Protein AF-A0A399X166-F1 (afdb_monomer_lite)

Radius of gyration: 30.51 Å; chains: 1; bounding box: 55×52×82 Å

pLDDT: mean 82.81, std 12.73, range [48.59, 97.75]

Secondary structure (DSSP, 8-state):
-----GGGGSSSSS-----PPP---------------PPPPHHHHHHHHHHHHHHHHHHHHHHHHHHHHHHHHHHHHHHHHHHHHHHHHHHHTT--TT-B--HHHHGGG-SSPPPPTT-PPEE--BTTSPPEESSTT---TT-

Foldseek 3Di:
DDDDDPPPPPPPPPPDPPPDPDDDPPPPPDPPDPDPDDDDDPVNVVVVVVVVVVVCVVPVVVVVVVLLVVLLVLLLVLQVVVLVLLLVLCVVVVNDQQDADDVVSSVVVDPDRRARPVRWDWHRGTNNDRIDTPDPSNDHPVD

Sequence (143 aa):
MDDSPRWNRTLDAELGPRRRPDLAPITFGRSCRPLKKRAFTLLEVMIVVLIIGILISIAIPQMMTARANSAKKTCQSNLRIFDAVKAQYAMEENKPNETPVVLDDLLPYLRRVPECPLDGTYDLTTVGANSSCSIPEHVHPDG

Structure (mmCIF, N/CA/C/O backbone):
data_AF-A0A399X166-F1
#
_entry.id   AF-A0A399X166-F1
#
loop_
_atom_site.group_PDB
_atom_site.id
_atom_site.type_symbol
_atom_site.label_atom_id
_atom_site.label_alt_id
_atom_site.label_comp_id
_atom_site.label_asym_id
_atom_site.label_entity_id
_atom_site.label_seq_id
_atom_site.pdbx_PDB_ins_code
_atom_site.Cartn_x
_atom_site.Cartn_y
_atom_site.Cartn_z
_atom_site.occupancy
_atom_site.B_iso_or_equiv
_atom_site.auth_seq_id
_atom_site.auth_comp_id
_atom_site.auth_asym_id
_atom_site.auth_atom_id
_atom_site.pdbx_PDB_model_num
ATOM 1 N N . MET A 1 1 ? -34.626 42.190 2.061 1.00 48.59 1 MET A N 1
ATOM 2 C CA . MET A 1 1 ? -33.495 41.291 2.347 1.00 48.59 1 MET A CA 1
ATOM 3 C C . MET A 1 1 ? -33.390 40.340 1.174 1.00 48.59 1 MET A C 1
ATOM 5 O O . MET A 1 1 ? -34.189 39.421 1.079 1.00 48.59 1 MET A O 1
ATOM 9 N N . ASP A 1 2 ? -32.522 40.672 0.224 1.00 53.19 2 ASP A N 1
ATOM 10 C CA . ASP A 1 2 ? -32.240 39.887 -0.980 1.00 53.19 2 ASP A CA 1
ATOM 11 C C . ASP A 1 2 ? -30.765 39.477 -0.871 1.00 53.19 2 ASP A C 1
ATOM 13 O O . ASP A 1 2 ? -29.862 40.253 -1.189 1.00 53.19 2 ASP A O 1
ATOM 17 N N . ASP A 1 3 ? -30.529 38.321 -0.248 1.00 62.41 3 ASP A N 1
ATOM 18 C CA . ASP A 1 3 ? -29.200 37.775 0.044 1.00 62.41 3 ASP A CA 1
ATOM 19 C C . ASP A 1 3 ? -28.764 36.831 -1.081 1.00 62.41 3 ASP A C 1
ATOM 21 O O . ASP A 1 3 ? -28.714 35.609 -0.940 1.00 62.41 3 ASP A O 1
ATOM 25 N N . SER A 1 4 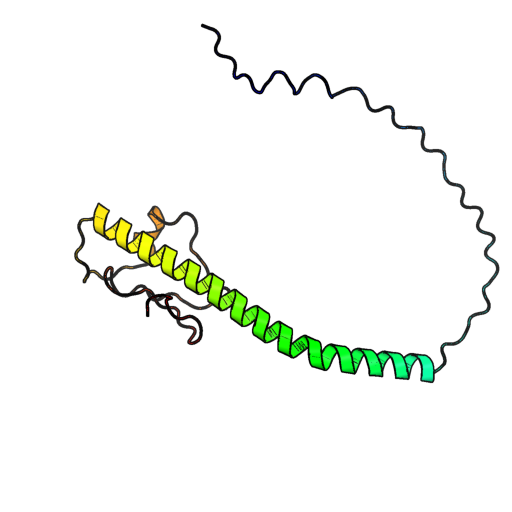? -28.443 37.415 -2.233 1.00 69.88 4 SER A N 1
ATOM 26 C CA . SER A 1 4 ? -27.809 36.691 -3.334 1.00 69.88 4 SER A CA 1
ATOM 27 C C . SER A 1 4 ? -26.290 36.537 -3.083 1.00 69.88 4 SER A C 1
ATOM 29 O O . SER A 1 4 ? -25.591 37.543 -2.907 1.00 69.88 4 SER A O 1
ATOM 31 N N . PRO A 1 5 ? -25.723 35.310 -3.084 1.00 65.94 5 PRO A N 1
ATOM 32 C CA . PRO A 1 5 ? -24.297 35.072 -2.845 1.00 65.94 5 PRO A CA 1
ATOM 33 C C . PRO A 1 5 ? -23.371 35.753 -3.871 1.00 65.94 5 PRO A C 1
ATOM 35 O O . PRO A 1 5 ? -23.551 35.645 -5.084 1.00 65.94 5 PRO A O 1
ATOM 38 N N . ARG A 1 6 ? -22.305 36.407 -3.382 1.00 68.19 6 ARG A N 1
ATOM 39 C CA . ARG A 1 6 ? -21.349 37.230 -4.162 1.00 68.19 6 ARG A CA 1
ATOM 40 C C . ARG A 1 6 ? -20.550 36.502 -5.259 1.00 68.19 6 ARG A C 1
ATOM 42 O O . ARG A 1 6 ? -19.851 37.177 -6.011 1.00 68.19 6 ARG A O 1
ATOM 49 N N . TRP A 1 7 ? -20.626 35.178 -5.373 1.00 69.00 7 TRP A N 1
ATOM 50 C CA . TRP A 1 7 ? -19.860 34.404 -6.362 1.00 69.00 7 TRP A CA 1
ATOM 51 C C . TRP A 1 7 ? -20.498 34.375 -7.764 1.00 69.00 7 TRP A C 1
ATOM 53 O O . TRP A 1 7 ? -19.843 33.974 -8.718 1.00 69.00 7 TRP A O 1
ATOM 63 N N . ASN A 1 8 ? -21.734 34.865 -7.916 1.00 63.47 8 ASN A N 1
ATOM 64 C CA . ASN A 1 8 ? -22.480 34.815 -9.181 1.00 63.47 8 ASN A CA 1
ATOM 65 C C . ASN A 1 8 ? -22.223 35.993 -10.142 1.00 63.47 8 ASN A C 1
ATOM 67 O O . ASN A 1 8 ? -22.841 36.064 -11.193 1.00 63.47 8 ASN A O 1
ATOM 71 N N . ARG A 1 9 ? -21.335 36.943 -9.813 1.00 63.31 9 ARG A N 1
ATOM 72 C CA . ARG A 1 9 ? -21.136 38.163 -10.628 1.00 63.31 9 ARG A CA 1
ATOM 73 C C . ARG A 1 9 ? -20.033 38.042 -11.691 1.00 63.31 9 ARG A C 1
ATOM 75 O O . ARG A 1 9 ? -19.842 38.966 -12.472 1.00 63.31 9 ARG A O 1
ATOM 82 N N . THR A 1 10 ? -19.293 36.934 -11.715 1.00 59.78 10 THR A N 1
ATOM 83 C CA . THR A 1 10 ? -18.149 36.728 -12.626 1.00 59.78 10 THR A CA 1
ATOM 84 C C . THR A 1 10 ? -18.381 35.651 -13.685 1.00 59.78 10 THR A C 1
ATOM 86 O O . THR A 1 10 ? -17.478 35.396 -14.474 1.00 59.78 10 THR A O 1
ATOM 89 N N . LEU A 1 11 ? -19.556 35.014 -13.727 1.00 59.38 11 LEU A N 1
ATOM 90 C CA . LEU A 1 11 ? -19.849 33.926 -14.673 1.00 59.38 11 LEU A CA 1
ATOM 91 C C . LEU A 1 11 ? -20.482 34.394 -15.995 1.00 59.38 11 LEU A C 1
ATOM 93 O O . LEU A 1 11 ? -20.448 33.651 -16.973 1.00 59.38 11 LEU A O 1
ATOM 97 N N . ASP A 1 12 ? -20.956 35.639 -16.072 1.00 56.19 12 ASP A N 1
ATOM 98 C CA . ASP A 1 12 ? -21.768 36.093 -17.212 1.00 56.19 12 ASP A CA 1
ATOM 99 C C . ASP A 1 12 ? -20.984 36.926 -18.248 1.00 56.19 12 ASP A C 1
ATOM 101 O O . ASP A 1 12 ? -21.534 37.323 -19.273 1.00 56.19 12 ASP A O 1
ATOM 105 N N . ALA A 1 13 ? -19.692 37.189 -18.016 1.00 57.25 13 ALA A N 1
ATOM 106 C CA . ALA A 1 13 ? -18.870 38.048 -18.883 1.00 57.25 13 ALA A CA 1
ATOM 107 C C . ALA A 1 13 ? -17.967 37.289 -19.882 1.00 57.25 13 ALA A C 1
ATOM 109 O O . ALA A 1 13 ? -17.325 37.915 -20.720 1.00 57.25 13 ALA A O 1
AT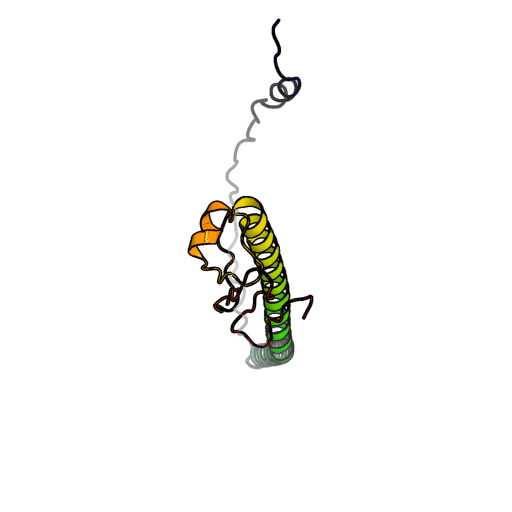OM 110 N N . GLU A 1 14 ? -17.931 35.954 -19.834 1.00 57.03 14 GLU A N 1
ATOM 111 C CA . GLU A 1 14 ? -16.986 35.121 -20.606 1.00 57.03 14 GLU A CA 1
ATOM 112 C C . GLU A 1 14 ? -17.679 34.109 -21.545 1.00 57.03 14 GLU A C 1
ATOM 114 O O . GLU A 1 14 ? -17.055 33.176 -22.046 1.00 57.03 14 GLU A O 1
ATOM 119 N N . LEU A 1 15 ? -18.970 34.285 -21.844 1.00 62.44 15 LEU A N 1
ATOM 120 C CA . LEU A 1 15 ? -19.676 33.497 -22.867 1.00 62.44 15 LEU A CA 1
ATOM 121 C C . LEU A 1 15 ? -19.950 34.338 -24.119 1.00 62.44 15 LEU A C 1
ATOM 123 O O . LEU A 1 15 ? -21.069 34.439 -24.613 1.00 62.44 15 LEU A O 1
ATOM 127 N N . GLY A 1 16 ? -18.891 34.939 -24.662 1.00 63.47 16 GLY A N 1
ATOM 128 C CA . GLY A 1 16 ? -18.909 35.432 -26.037 1.00 63.47 16 GLY A CA 1
ATOM 129 C C . GLY A 1 16 ? -18.947 34.253 -27.023 1.00 63.47 16 GLY A C 1
ATOM 130 O O . GLY A 1 16 ? -18.273 33.242 -26.793 1.00 63.47 16 GLY A O 1
ATOM 131 N N . PRO A 1 17 ? -19.689 34.337 -28.142 1.00 64.31 17 PRO A N 1
ATOM 132 C CA . PRO A 1 17 ? -19.692 33.280 -29.143 1.00 64.31 17 PRO A CA 1
ATOM 133 C C . PRO A 1 17 ? -18.288 33.173 -29.743 1.00 64.31 17 PRO A C 1
ATOM 135 O O . PRO A 1 17 ? -17.838 34.054 -30.481 1.00 64.31 17 PRO A O 1
ATOM 138 N N . ARG A 1 18 ? -17.570 32.089 -29.423 1.00 63.66 18 ARG A N 1
ATOM 139 C CA . ARG A 1 18 ? -16.302 31.773 -30.083 1.00 63.66 18 ARG A CA 1
ATOM 140 C C . ARG A 1 18 ? -16.582 31.580 -31.572 1.00 63.66 18 ARG A C 1
ATOM 142 O O . ARG A 1 18 ? -17.087 30.535 -31.980 1.00 63.66 18 ARG A O 1
ATOM 149 N N . ARG A 1 19 ? -16.257 32.597 -32.377 1.00 61.47 19 ARG A N 1
ATOM 150 C CA . ARG A 1 19 ? -16.192 32.498 -33.838 1.00 61.47 19 ARG A CA 1
ATOM 151 C C . ARG A 1 19 ? -15.242 31.353 -34.169 1.00 61.47 19 ARG A C 1
ATOM 153 O O . ARG A 1 19 ? -14.040 31.464 -33.939 1.00 61.47 19 ARG A O 1
ATOM 160 N N . ARG A 1 20 ? -15.788 30.234 -34.643 1.00 58.50 20 ARG A N 1
ATOM 161 C CA . ARG A 1 20 ? -14.984 29.147 -35.196 1.00 58.50 20 ARG A CA 1
ATOM 162 C C . ARG A 1 20 ? -14.385 29.677 -36.501 1.00 58.50 20 ARG A C 1
ATOM 164 O O . ARG A 1 20 ? -15.168 30.081 -37.355 1.00 58.50 20 ARG A O 1
ATOM 171 N N . PRO A 1 21 ? -13.055 29.747 -36.661 1.00 62.50 21 PRO A N 1
ATOM 172 C CA . PRO A 1 21 ? -12.492 29.999 -37.975 1.00 62.50 21 PRO A CA 1
ATOM 173 C C . PRO A 1 21 ? -12.880 28.831 -38.886 1.00 62.50 21 PRO A C 1
ATOM 175 O O . PRO A 1 21 ? -12.786 27.667 -38.485 1.00 62.50 21 PRO A O 1
ATOM 178 N N . ASP A 1 22 ? -13.375 29.170 -40.072 1.00 61.72 22 ASP A N 1
ATOM 179 C CA . ASP A 1 22 ? -13.799 28.232 -41.101 1.00 61.72 22 ASP A CA 1
ATOM 180 C C . ASP A 1 22 ? -12.727 27.167 -41.354 1.00 61.72 22 ASP A C 1
ATOM 182 O O . ASP A 1 22 ? -11.557 27.465 -41.617 1.00 61.72 22 ASP A O 1
ATOM 186 N N . LEU A 1 23 ? -13.141 25.902 -41.265 1.00 62.94 23 LEU A N 1
ATOM 187 C CA . LEU A 1 23 ? -12.335 24.763 -41.675 1.00 62.94 23 LEU A CA 1
ATOM 188 C C . LEU A 1 23 ? -12.174 24.806 -43.198 1.00 62.94 23 LEU A C 1
ATOM 190 O O . LEU A 1 23 ? -13.008 24.293 -43.942 1.00 62.94 23 LEU A O 1
ATOM 194 N N . ALA A 1 24 ? -11.064 25.370 -43.663 1.00 67.62 24 ALA A N 1
ATOM 195 C CA . ALA A 1 24 ? -10.538 25.018 -44.971 1.00 67.62 24 ALA A CA 1
ATOM 196 C C . ALA A 1 24 ? -10.156 23.521 -44.959 1.00 67.62 24 ALA A C 1
ATOM 198 O O . ALA A 1 24 ? -9.498 23.068 -44.014 1.00 67.62 24 ALA A O 1
ATOM 199 N N . PRO A 1 25 ? -10.527 22.723 -45.975 1.00 62.19 25 PRO A N 1
ATOM 200 C CA . PRO A 1 25 ? -10.010 21.371 -46.092 1.00 62.19 25 PRO A CA 1
ATOM 201 C C . PRO A 1 25 ? -8.505 21.453 -46.354 1.00 62.19 25 PRO A C 1
ATOM 203 O O . PRO A 1 25 ? -8.054 22.044 -47.334 1.00 62.19 25 PRO A O 1
ATOM 206 N N . ILE A 1 26 ? -7.712 20.849 -45.471 1.00 64.62 26 ILE A N 1
ATOM 207 C CA . ILE A 1 26 ? -6.271 20.694 -45.660 1.00 64.62 26 ILE A CA 1
ATOM 208 C C . ILE A 1 26 ? -6.083 19.646 -46.763 1.00 64.62 26 ILE A C 1
ATOM 210 O O . ILE A 1 26 ? -5.954 18.452 -46.494 1.00 64.62 26 ILE A O 1
ATOM 214 N N . THR A 1 27 ? -6.122 20.058 -48.031 1.00 63.16 27 THR A N 1
ATOM 215 C CA . THR A 1 27 ? -5.779 19.175 -49.147 1.00 63.16 27 THR A CA 1
ATOM 216 C C . THR A 1 27 ? -4.279 18.923 -49.107 1.00 63.16 27 THR A C 1
ATOM 218 O O . THR A 1 27 ? -3.474 19.669 -49.665 1.00 63.16 27 THR A O 1
ATOM 221 N N . PHE A 1 28 ? -3.891 17.865 -48.403 1.00 64.50 28 PHE A N 1
ATOM 222 C CA . PHE A 1 28 ? -2.526 17.369 -48.375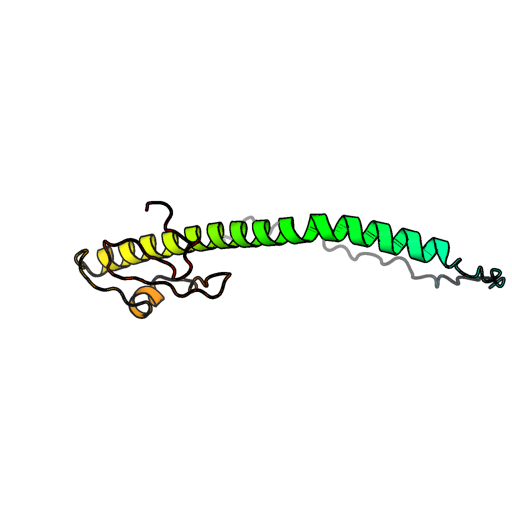 1.00 64.50 28 PHE A CA 1
ATOM 223 C C . PHE A 1 28 ? -2.241 16.677 -49.716 1.00 64.50 28 PHE A C 1
ATOM 225 O O . PHE A 1 28 ? -2.385 15.465 -49.859 1.00 64.50 28 PHE A O 1
ATOM 232 N N . GLY A 1 29 ? -1.852 17.458 -50.726 1.00 63.22 29 GLY A N 1
ATOM 233 C CA . GLY A 1 29 ? -1.312 16.961 -51.990 1.00 63.22 29 GLY A CA 1
ATOM 234 C C . GLY A 1 29 ? 0.037 16.276 -51.768 1.00 63.22 29 GLY A C 1
ATOM 235 O O . GLY A 1 29 ? 1.092 16.837 -52.052 1.00 63.22 29 GLY A O 1
ATOM 236 N N . ARG A 1 30 ? 0.027 15.061 -51.211 1.00 65.69 30 ARG A N 1
ATOM 237 C CA . ARG A 1 30 ? 1.217 14.216 -51.073 1.00 65.69 30 ARG A CA 1
ATOM 238 C C . ARG A 1 30 ? 1.454 13.489 -52.390 1.00 65.69 30 ARG A C 1
ATOM 240 O O . ARG A 1 30 ? 0.796 12.504 -52.704 1.00 65.69 30 ARG A O 1
ATOM 247 N N . SER A 1 31 ? 2.455 13.950 -53.133 1.00 70.06 31 SER A N 1
ATOM 248 C CA . SER A 1 31 ? 3.155 13.118 -54.109 1.00 70.06 31 SER A CA 1
ATOM 249 C C . SER A 1 31 ? 3.765 11.922 -53.366 1.00 70.06 31 SER A C 1
ATOM 251 O O . SER A 1 31 ? 4.784 12.053 -52.685 1.00 70.06 31 SER A O 1
ATOM 253 N N . CYS A 1 32 ? 3.127 10.752 -53.446 1.00 63.38 32 CYS A N 1
ATOM 254 C CA . CYS A 1 32 ? 3.711 9.491 -52.999 1.00 63.38 32 CYS A CA 1
ATOM 255 C C . CYS A 1 32 ? 4.856 9.110 -53.944 1.00 63.38 32 CYS A C 1
ATOM 257 O O . CYS A 1 32 ? 4.687 8.312 -54.862 1.00 63.38 32 CYS A O 1
ATOM 259 N N . ARG A 1 33 ? 6.048 9.670 -53.722 1.00 71.00 33 ARG A N 1
ATOM 260 C CA . ARG A 1 33 ? 7.273 9.052 -54.237 1.00 71.00 33 ARG A CA 1
ATOM 261 C C . ARG A 1 33 ? 7.479 7.747 -53.461 1.00 71.00 33 ARG A C 1
ATOM 263 O O . ARG A 1 33 ? 7.506 7.808 -52.229 1.00 71.00 33 ARG A O 1
ATOM 270 N N . PRO A 1 34 ? 7.616 6.580 -54.114 1.00 61.94 34 PRO A N 1
ATOM 271 C CA . PRO A 1 34 ? 7.923 5.350 -53.404 1.00 61.94 34 PRO A CA 1
ATOM 272 C C . PRO A 1 34 ? 9.311 5.498 -52.775 1.00 61.94 34 PRO A C 1
ATOM 274 O O . PRO A 1 34 ? 10.336 5.460 -53.457 1.00 61.94 34 PRO A O 1
ATOM 277 N N . LEU A 1 35 ? 9.347 5.715 -51.460 1.00 67.94 35 LEU A N 1
ATOM 278 C CA . LEU A 1 35 ? 10.571 5.610 -50.677 1.00 67.94 35 LEU A CA 1
ATOM 279 C C . LEU A 1 35 ? 11.093 4.185 -50.873 1.00 67.94 35 LEU A C 1
ATOM 281 O O . LEU A 1 35 ? 10.383 3.220 -50.581 1.00 67.94 35 LEU A O 1
ATOM 285 N N . LYS A 1 36 ? 12.307 4.055 -51.423 1.00 69.38 36 LYS A N 1
ATOM 286 C CA . LYS A 1 36 ? 12.999 2.767 -51.556 1.00 69.38 36 LYS A CA 1
ATOM 287 C C . LYS A 1 36 ? 12.897 2.038 -50.216 1.00 69.38 36 LYS A C 1
ATOM 289 O O . LYS A 1 36 ? 13.404 2.537 -49.212 1.00 69.38 36 LYS A O 1
ATOM 294 N N . LYS A 1 37 ? 12.212 0.891 -50.205 1.00 68.12 37 LYS A N 1
ATOM 295 C CA . LYS A 1 37 ? 12.063 0.049 -49.016 1.00 68.12 37 LYS A CA 1
ATOM 296 C C . LYS A 1 37 ? 13.462 -0.367 -48.563 1.00 68.12 37 LYS A C 1
ATOM 298 O O . LYS A 1 37 ? 14.113 -1.164 -49.232 1.00 68.12 37 LYS A O 1
ATOM 303 N N . ARG A 1 38 ? 13.947 0.220 -47.467 1.00 73.75 38 ARG A N 1
ATOM 304 C CA . ARG A 1 38 ? 15.141 -0.266 -46.773 1.00 73.75 38 ARG A CA 1
ATOM 305 C C . ARG A 1 38 ? 14.726 -1.541 -46.045 1.00 73.75 38 ARG A C 1
ATOM 307 O O . ARG A 1 38 ? 13.804 -1.502 -45.237 1.00 73.75 38 ARG A O 1
ATOM 314 N N . ALA A 1 39 ? 15.338 -2.666 -46.393 1.00 74.56 39 ALA A N 1
ATOM 315 C CA . ALA A 1 39 ? 15.204 -3.881 -45.604 1.00 74.56 39 ALA A CA 1
ATOM 316 C C . ALA A 1 39 ? 15.977 -3.671 -44.294 1.00 74.56 39 ALA A C 1
ATOM 318 O O . ALA A 1 39 ? 17.145 -3.282 -44.337 1.00 74.56 39 ALA A O 1
ATOM 319 N N . PHE A 1 40 ? 15.315 -3.876 -43.152 1.00 73.38 40 PHE A N 1
ATOM 320 C CA . PHE A 1 40 ? 15.965 -3.879 -41.843 1.00 73.38 40 PHE A CA 1
ATOM 321 C C . PHE A 1 40 ? 17.070 -4.933 -41.847 1.00 73.38 40 PHE A C 1
ATOM 323 O O . PHE A 1 40 ? 16.845 -6.078 -42.247 1.00 73.38 40 PHE A O 1
ATOM 330 N N . THR A 1 41 ? 18.274 -4.550 -41.437 1.00 89.19 41 THR A N 1
ATOM 331 C CA . THR A 1 41 ? 19.339 -5.536 -41.245 1.00 89.19 41 THR A CA 1
ATOM 332 C C . THR A 1 41 ? 19.007 -6.374 -40.009 1.00 89.19 41 THR A C 1
ATOM 334 O O . THR A 1 41 ? 18.474 -5.850 -39.031 1.00 89.19 41 THR A O 1
ATOM 337 N N . LEU A 1 42 ? 19.321 -7.675 -40.019 1.00 90.19 42 LEU A N 1
ATOM 338 C CA . LEU A 1 42 ? 19.123 -8.526 -38.834 1.00 90.19 42 LEU A CA 1
ATOM 339 C C . LEU A 1 42 ? 19.870 -7.958 -37.615 1.00 90.19 42 LEU A C 1
ATOM 341 O O . LEU A 1 42 ? 19.357 -7.993 -36.502 1.00 90.19 42 LEU A O 1
ATOM 345 N N . LEU A 1 43 ? 21.037 -7.351 -37.850 1.00 92.44 43 LEU A N 1
ATOM 346 C CA . LEU A 1 43 ? 21.858 -6.715 -36.823 1.00 92.44 43 LEU A CA 1
ATOM 347 C C . LEU A 1 43 ? 21.145 -5.544 -36.129 1.00 92.44 43 LEU A C 1
ATOM 349 O O . LEU A 1 43 ? 21.234 -5.418 -34.909 1.00 92.44 43 LEU A O 1
ATOM 353 N N . GLU A 1 44 ? 20.410 -4.721 -36.880 1.00 91.12 44 GLU A N 1
ATOM 354 C CA . GLU A 1 44 ? 19.654 -3.586 -36.338 1.00 91.12 44 GLU A CA 1
ATOM 355 C C . GLU A 1 44 ? 18.568 -4.048 -35.360 1.00 91.12 44 GLU A C 1
ATOM 357 O O . GLU A 1 44 ? 18.388 -3.447 -34.306 1.00 91.12 44 GLU A O 1
ATOM 362 N N . VAL A 1 45 ? 17.905 -5.173 -35.640 1.00 93.12 45 VAL A N 1
ATOM 363 C CA . VAL A 1 45 ? 16.919 -5.742 -34.710 1.00 93.12 45 VAL A CA 1
ATOM 364 C C . VAL A 1 45 ? 17.603 -6.416 -33.512 1.00 93.12 45 VAL A C 1
ATOM 366 O O . VAL A 1 45 ? 17.114 -6.294 -32.390 1.00 93.12 45 VAL A O 1
ATOM 369 N N . MET A 1 46 ? 18.755 -7.070 -33.707 1.00 94.44 46 MET A N 1
ATOM 370 C CA . MET A 1 46 ? 19.493 -7.746 -32.628 1.00 94.44 46 MET A CA 1
ATOM 371 C C . MET A 1 46 ? 19.978 -6.786 -31.538 1.00 94.44 46 MET A C 1
ATOM 373 O O . MET A 1 46 ? 19.806 -7.067 -30.352 1.00 94.44 46 MET A O 1
ATOM 377 N N . ILE A 1 47 ? 20.561 -5.644 -31.912 1.00 95.44 47 ILE A N 1
ATOM 378 C CA . ILE A 1 47 ? 21.037 -4.668 -30.921 1.00 95.44 47 ILE A CA 1
ATOM 379 C C . ILE A 1 47 ? 19.877 -4.026 -30.148 1.00 95.44 47 ILE A C 1
ATOM 381 O O . ILE A 1 47 ? 20.000 -3.761 -28.954 1.00 95.44 47 ILE A O 1
ATOM 385 N N . VAL A 1 48 ? 18.724 -3.836 -30.793 1.00 95.62 48 VAL A N 1
ATOM 386 C CA . VAL A 1 48 ? 17.536 -3.257 -30.153 1.00 95.62 48 VAL A CA 1
ATOM 387 C C . VAL A 1 48 ? 16.985 -4.187 -29.075 1.00 95.62 48 VAL A C 1
ATOM 389 O O . VAL A 1 48 ? 16.772 -3.744 -27.946 1.00 95.62 48 VAL A O 1
ATOM 392 N N . VAL A 1 49 ? 16.804 -5.478 -29.372 1.00 96.31 49 VAL A N 1
ATOM 393 C CA . VAL A 1 49 ? 16.310 -6.433 -28.362 1.00 96.31 49 VAL A CA 1
ATOM 394 C C . VAL A 1 49 ? 17.317 -6.642 -27.228 1.00 96.31 49 VAL A C 1
ATOM 396 O O . VAL A 1 49 ? 16.905 -6.796 -26.080 1.00 96.31 49 VAL A O 1
ATOM 399 N N . LEU A 1 50 ? 18.622 -6.564 -27.520 1.00 96.88 50 LEU A N 1
ATOM 400 C CA . LEU A 1 50 ? 19.683 -6.606 -26.512 1.00 96.88 50 LEU A CA 1
ATOM 401 C C . LEU A 1 50 ? 19.560 -5.442 -25.521 1.00 96.88 50 LEU A C 1
ATOM 403 O O . LEU A 1 50 ? 19.572 -5.663 -24.311 1.00 96.88 50 LEU A O 1
ATOM 407 N N . ILE A 1 51 ? 19.394 -4.212 -26.012 1.00 97.00 51 ILE A N 1
ATOM 408 C CA . ILE A 1 51 ? 19.265 -3.030 -25.149 1.00 97.00 51 ILE A CA 1
ATOM 409 C C . ILE A 1 51 ? 17.960 -3.088 -24.344 1.00 97.00 51 ILE A C 1
ATOM 411 O O . ILE A 1 51 ? 17.981 -2.853 -23.137 1.00 97.00 51 ILE A O 1
ATOM 415 N N . ILE A 1 52 ? 16.835 -3.458 -24.969 1.00 97.06 52 ILE A N 1
ATOM 416 C CA . ILE A 1 52 ? 15.544 -3.593 -24.271 1.00 97.06 52 ILE A CA 1
ATOM 417 C C . ILE A 1 52 ? 15.639 -4.632 -23.142 1.00 97.06 52 ILE A C 1
ATOM 419 O O . ILE A 1 52 ? 15.145 -4.380 -22.044 1.00 97.06 52 ILE A O 1
ATOM 423 N N . GLY A 1 53 ? 16.321 -5.761 -23.368 1.00 97.75 53 GLY A N 1
ATOM 424 C CA . GLY A 1 53 ? 16.534 -6.788 -22.345 1.00 97.75 53 GLY A CA 1
ATOM 425 C C . GLY A 1 53 ? 17.285 -6.272 -21.112 1.00 97.75 53 GLY A C 1
ATOM 426 O O . GLY A 1 53 ? 16.881 -6.555 -19.984 1.00 97.75 53 GLY A O 1
ATOM 427 N N . ILE A 1 54 ? 18.330 -5.461 -21.314 1.00 96.88 54 ILE A N 1
ATOM 428 C CA . ILE A 1 54 ? 19.099 -4.841 -20.220 1.00 96.88 54 ILE A CA 1
ATOM 429 C C . ILE A 1 54 ? 18.237 -3.838 -19.440 1.00 96.88 54 ILE A C 1
ATOM 431 O O . ILE A 1 54 ? 18.292 -3.798 -18.214 1.00 96.88 54 ILE A O 1
ATOM 435 N N . LEU A 1 55 ? 17.415 -3.040 -20.127 1.00 97.50 55 LEU A N 1
ATOM 436 C CA . LEU A 1 55 ? 16.541 -2.072 -19.459 1.00 97.50 55 LEU A CA 1
ATOM 437 C C . LEU A 1 55 ? 15.467 -2.765 -18.606 1.00 97.50 55 LEU A C 1
ATOM 439 O O . LEU A 1 55 ? 15.226 -2.364 -17.467 1.00 97.50 55 LEU A O 1
ATOM 443 N N . ILE A 1 56 ? 14.842 -3.824 -19.130 1.00 97.50 56 ILE A N 1
ATOM 444 C CA . ILE A 1 56 ? 13.783 -4.562 -18.429 1.00 97.50 56 ILE A CA 1
ATOM 445 C C . ILE A 1 56 ? 14.323 -5.272 -17.180 1.00 97.50 56 ILE A C 1
ATOM 447 O O . ILE A 1 56 ? 13.650 -5.260 -16.147 1.00 97.50 56 ILE A O 1
ATOM 451 N N . SER A 1 57 ? 15.530 -5.850 -17.244 1.00 96.31 57 SER A N 1
ATOM 452 C CA . SER A 1 57 ? 16.116 -6.580 -16.109 1.00 96.31 57 SER A CA 1
ATOM 453 C C . SER A 1 57 ? 16.298 -5.700 -14.867 1.00 96.31 57 SER A C 1
ATOM 455 O O . SER A 1 57 ? 16.118 -6.176 -13.749 1.00 96.31 57 SER A O 1
ATOM 457 N N . ILE A 1 58 ? 16.579 -4.406 -15.056 1.00 94.12 58 ILE A N 1
ATOM 458 C CA . ILE A 1 58 ? 16.714 -3.426 -13.970 1.00 94.12 58 ILE A CA 1
ATOM 459 C C . ILE A 1 58 ? 15.346 -2.849 -13.571 1.00 94.12 58 ILE A C 1
ATOM 461 O O . ILE A 1 58 ? 15.097 -2.602 -12.391 1.00 94.12 58 ILE A O 1
ATOM 465 N N . ALA A 1 59 ? 14.437 -2.648 -14.529 1.00 94.44 59 ALA A N 1
ATOM 466 C CA . ALA A 1 59 ? 13.154 -1.990 -14.284 1.00 94.44 59 ALA A CA 1
ATOM 467 C C . ALA A 1 59 ? 12.156 -2.843 -13.475 1.00 94.44 59 ALA A C 1
ATOM 469 O O . ALA A 1 59 ? 11.490 -2.324 -12.576 1.00 94.44 59 ALA A O 1
ATOM 470 N N . ILE A 1 60 ? 12.045 -4.145 -13.766 1.00 94.00 60 ILE A N 1
ATOM 471 C CA . ILE A 1 60 ? 11.079 -5.040 -13.103 1.00 94.00 60 ILE A CA 1
ATOM 472 C C . ILE A 1 60 ? 11.274 -5.126 -11.579 1.00 94.00 60 ILE A C 1
ATOM 474 O O . ILE A 1 60 ? 10.294 -4.888 -10.865 1.00 94.00 60 ILE A O 1
ATOM 478 N N . PRO A 1 61 ? 12.474 -5.433 -11.040 1.00 91.75 61 PRO A N 1
ATOM 479 C CA . PRO A 1 61 ? 12.630 -5.621 -9.596 1.00 91.75 61 PRO A CA 1
ATOM 480 C C . PRO A 1 61 ? 12.297 -4.346 -8.811 1.00 91.75 61 PRO A C 1
ATOM 482 O O . PRO A 1 61 ? 11.658 -4.407 -7.763 1.00 91.75 61 PRO A O 1
ATOM 485 N N . GLN A 1 62 ? 12.644 -3.177 -9.356 1.00 91.94 62 GLN A N 1
ATOM 486 C CA . GLN A 1 62 ? 12.344 -1.886 -8.737 1.00 91.94 62 GLN A CA 1
ATOM 487 C C . GLN A 1 62 ? 10.834 -1.622 -8.664 1.00 91.94 62 GLN A C 1
ATOM 489 O O . GLN A 1 62 ? 10.328 -1.151 -7.644 1.00 91.94 62 GLN A O 1
ATOM 494 N N . MET A 1 63 ? 10.090 -1.968 -9.720 1.00 89.88 63 MET A N 1
ATOM 495 C CA . MET A 1 63 ? 8.637 -1.791 -9.742 1.00 89.88 63 MET A CA 1
ATOM 496 C C . MET A 1 63 ? 7.925 -2.675 -8.708 1.00 89.88 63 MET A C 1
ATOM 498 O O . MET A 1 63 ? 6.934 -2.236 -8.124 1.00 89.88 63 MET A O 1
ATOM 502 N N . MET A 1 64 ? 8.411 -3.894 -8.457 1.00 89.94 64 MET A N 1
ATOM 503 C CA . MET A 1 64 ? 7.815 -4.788 -7.456 1.00 89.94 64 MET A CA 1
ATOM 504 C C . MET A 1 64 ? 7.937 -4.204 -6.045 1.00 89.94 64 MET A C 1
ATOM 506 O O . MET A 1 64 ? 6.935 -4.077 -5.341 1.00 89.94 64 MET A O 1
ATOM 510 N N . THR A 1 65 ? 9.133 -3.748 -5.673 1.00 89.50 65 THR A N 1
ATOM 511 C CA . THR A 1 65 ? 9.383 -3.112 -4.372 1.00 89.50 65 THR A CA 1
ATOM 512 C C . THR A 1 65 ? 8.603 -1.807 -4.217 1.00 89.50 65 THR A C 1
ATOM 514 O O . THR A 1 65 ? 8.035 -1.539 -3.160 1.00 89.50 65 THR A O 1
ATOM 517 N N . ALA A 1 66 ? 8.513 -0.993 -5.273 1.00 89.75 66 ALA A N 1
ATOM 518 C CA . ALA A 1 66 ? 7.730 0.242 -5.247 1.00 89.75 66 ALA A CA 1
ATOM 519 C C . ALA A 1 66 ? 6.235 -0.021 -4.995 1.00 89.75 66 ALA A C 1
ATOM 521 O O . ALA A 1 66 ? 5.608 0.694 -4.210 1.00 89.75 66 ALA A O 1
ATOM 522 N N . ARG A 1 67 ? 5.672 -1.071 -5.608 1.00 90.81 67 ARG A N 1
ATOM 523 C CA . ARG A 1 67 ? 4.284 -1.492 -5.371 1.00 90.81 67 ARG A CA 1
ATOM 524 C C . ARG A 1 67 ? 4.073 -1.976 -3.939 1.00 90.81 67 ARG A C 1
ATOM 526 O O . ARG A 1 67 ? 3.133 -1.509 -3.304 1.00 90.81 67 ARG A O 1
ATOM 533 N N . ALA A 1 68 ? 4.957 -2.830 -3.418 1.00 90.31 68 ALA A N 1
ATOM 534 C CA . ALA A 1 68 ? 4.886 -3.315 -2.037 1.00 90.31 68 ALA A CA 1
ATOM 535 C C . ALA A 1 68 ? 4.959 -2.162 -1.019 1.00 90.31 68 ALA A C 1
ATOM 537 O O . ALA A 1 68 ? 4.130 -2.060 -0.118 1.00 90.31 68 ALA A O 1
ATOM 538 N N . ASN A 1 69 ? 5.869 -1.209 -1.228 1.00 91.19 69 ASN A N 1
ATOM 539 C CA . ASN A 1 69 ? 5.997 -0.031 -0.371 1.00 91.19 69 ASN A CA 1
ATOM 540 C C . ASN A 1 69 ? 4.761 0.878 -0.419 1.00 91.19 69 ASN A C 1
ATOM 542 O O . ASN A 1 69 ? 4.343 1.406 0.613 1.00 91.19 69 ASN A O 1
ATOM 546 N N . SER A 1 70 ? 4.175 1.081 -1.604 1.00 92.12 70 SER A N 1
ATOM 547 C CA . SER A 1 70 ? 2.929 1.842 -1.736 1.00 92.12 70 SER A CA 1
ATOM 548 C C . SER A 1 70 ? 1.779 1.130 -1.028 1.00 92.12 70 SER A C 1
ATOM 550 O O . SER A 1 70 ? 1.043 1.765 -0.277 1.00 92.12 70 SER A O 1
ATOM 552 N N . ALA A 1 71 ? 1.662 -0.186 -1.223 1.00 92.69 71 ALA A N 1
ATOM 553 C CA . ALA A 1 71 ? 0.647 -1.014 -0.588 1.00 92.69 71 ALA A CA 1
ATOM 554 C C . ALA A 1 71 ? 0.740 -0.953 0.943 1.00 92.69 71 ALA A C 1
ATOM 556 O O . ALA A 1 71 ? -0.264 -0.695 1.608 1.00 92.69 71 ALA A O 1
ATOM 557 N N . LYS A 1 72 ? 1.956 -1.071 1.486 1.00 92.31 72 LYS A N 1
ATOM 558 C CA . LYS A 1 72 ? 2.233 -0.949 2.919 1.00 92.31 72 LYS A CA 1
ATOM 559 C C . LYS A 1 72 ? 1.777 0.392 3.483 1.00 92.31 72 LYS A C 1
ATOM 561 O O . LYS A 1 72 ? 1.069 0.420 4.485 1.00 92.31 72 LYS A O 1
ATOM 566 N N . LYS A 1 73 ? 2.133 1.505 2.833 1.00 91.81 73 LYS A N 1
ATOM 567 C CA . LYS A 1 73 ? 1.746 2.853 3.287 1.00 91.81 73 LYS A CA 1
ATOM 568 C C . LYS A 1 73 ? 0.234 3.065 3.260 1.00 91.81 73 LYS A C 1
ATOM 570 O O . LYS A 1 73 ? -0.319 3.621 4.205 1.00 91.81 73 LYS A O 1
ATOM 575 N N . THR A 1 74 ? -0.437 2.607 2.204 1.00 93.00 74 THR A N 1
ATOM 576 C CA . THR A 1 74 ? -1.901 2.659 2.116 1.00 93.00 74 THR A CA 1
ATOM 577 C C . THR A 1 74 ? -2.540 1.823 3.219 1.00 93.00 74 THR A C 1
ATOM 579 O O . THR A 1 74 ? -3.420 2.316 3.917 1.00 93.00 74 THR A O 1
ATOM 582 N N . CYS A 1 75 ? -2.055 0.599 3.446 1.00 93.38 75 CYS A N 1
ATOM 583 C CA . CYS A 1 75 ? -2.587 -0.262 4.496 1.00 93.38 75 CYS A CA 1
ATOM 584 C C . CYS A 1 75 ? -2.391 0.344 5.892 1.00 93.38 75 CYS A C 1
ATOM 586 O O . CYS A 1 75 ? -3.330 0.360 6.677 1.00 93.38 75 CYS A O 1
ATOM 588 N N . GLN A 1 76 ? -1.222 0.916 6.189 1.00 92.06 76 GLN A N 1
ATOM 589 C CA . GLN A 1 76 ? -0.973 1.619 7.454 1.00 92.06 76 GLN A CA 1
ATOM 590 C C . GLN A 1 76 ? -1.924 2.800 7.668 1.00 92.06 76 GLN A C 1
ATOM 592 O O . GLN A 1 76 ? -2.392 3.025 8.782 1.00 92.06 76 GLN A O 1
ATOM 597 N N . SER A 1 77 ? -2.237 3.543 6.604 1.00 92.12 77 SER A N 1
ATOM 598 C CA . SER A 1 77 ? -3.236 4.610 6.668 1.00 92.12 77 SER A CA 1
ATOM 599 C C . SER A 1 77 ? -4.642 4.065 6.927 1.00 92.12 77 SER A C 1
ATOM 601 O O . SER A 1 77 ? -5.388 4.678 7.682 1.00 92.12 77 SER A O 1
ATOM 603 N N . ASN A 1 78 ? -5.001 2.928 6.326 1.00 92.88 78 ASN A N 1
ATOM 604 C CA . ASN A 1 78 ? -6.295 2.279 6.540 1.00 92.88 78 ASN A CA 1
ATOM 605 C C . ASN A 1 78 ? -6.447 1.779 7.984 1.00 92.88 78 ASN A C 1
A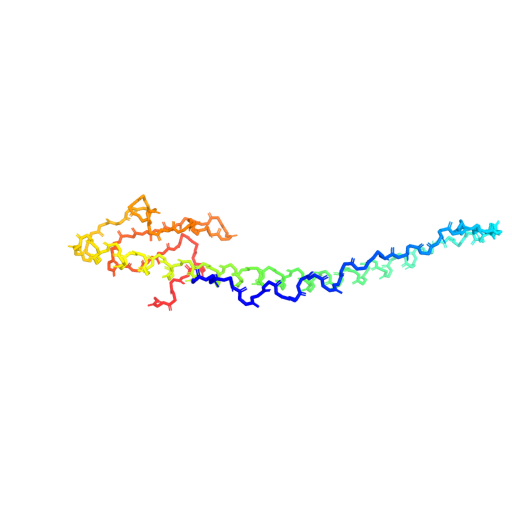TOM 607 O O . ASN A 1 78 ? -7.499 1.982 8.580 1.00 92.88 78 ASN A O 1
ATOM 611 N N . LEU A 1 79 ? -5.396 1.191 8.566 1.00 91.69 79 LEU A N 1
ATOM 612 C CA . LEU A 1 79 ? -5.394 0.748 9.966 1.00 91.69 79 LEU A CA 1
ATOM 613 C C . LEU A 1 79 ? -5.664 1.922 10.919 1.00 91.69 79 LEU A C 1
ATOM 615 O O . LEU A 1 79 ? -6.596 1.864 11.710 1.00 91.69 79 LEU A O 1
ATOM 619 N N . ARG A 1 80 ? -4.987 3.063 10.725 1.00 91.94 80 ARG A N 1
ATOM 620 C CA . ARG A 1 80 ? -5.257 4.288 11.506 1.00 91.94 80 ARG A CA 1
ATOM 621 C C . ARG A 1 80 ? -6.707 4.760 11.422 1.00 91.94 80 ARG A C 1
ATOM 623 O O . ARG A 1 80 ? -7.233 5.288 12.398 1.00 91.94 80 ARG A O 1
ATOM 630 N N . ILE A 1 81 ? -7.345 4.606 10.260 1.00 92.12 81 ILE A N 1
ATOM 631 C CA . ILE A 1 81 ? -8.767 4.926 10.102 1.00 92.12 81 ILE A CA 1
ATOM 632 C C . ILE A 1 81 ? -9.601 3.972 10.958 1.00 9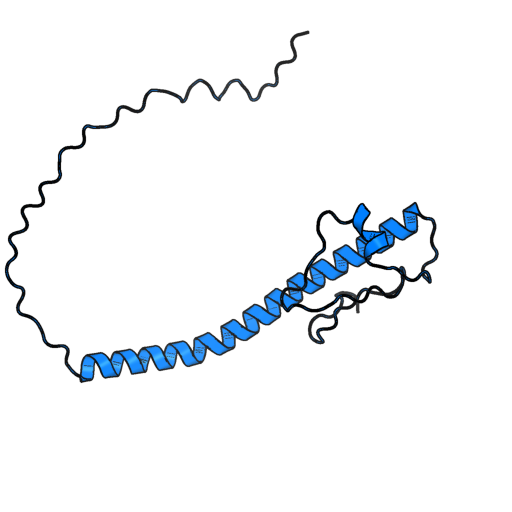2.12 81 ILE A C 1
ATOM 634 O O . ILE A 1 81 ? -10.471 4.439 11.684 1.00 92.12 81 ILE A O 1
ATOM 638 N N . PHE A 1 82 ? -9.320 2.667 10.939 1.00 91.56 82 PHE A N 1
ATOM 639 C CA . PHE A 1 82 ? -10.021 1.715 11.802 1.00 91.56 82 PHE A CA 1
ATOM 640 C C . PHE A 1 82 ? -9.835 2.016 13.286 1.00 91.56 82 PHE A C 1
ATOM 642 O O . PHE A 1 82 ? -10.812 1.969 14.023 1.00 91.56 82 PHE A O 1
ATOM 649 N N . ASP A 1 83 ? -8.631 2.355 13.739 1.00 90.75 83 ASP A N 1
ATOM 650 C CA . ASP A 1 83 ? -8.398 2.676 15.150 1.00 90.75 83 ASP A CA 1
ATOM 651 C C . ASP A 1 83 ? -9.116 3.966 15.570 1.00 90.75 83 ASP A C 1
ATOM 653 O O . ASP A 1 83 ? -9.738 4.006 16.633 1.00 90.75 83 ASP A O 1
ATOM 657 N N . ALA A 1 84 ? -9.150 4.980 14.699 1.00 91.44 84 ALA A N 1
ATOM 658 C CA . ALA A 1 84 ? -9.944 6.186 14.927 1.00 91.44 84 ALA A CA 1
ATOM 659 C C . ALA A 1 84 ? -11.451 5.884 15.008 1.00 91.44 84 ALA A C 1
ATOM 661 O O . ALA A 1 84 ? -12.143 6.404 15.882 1.00 91.44 84 ALA A O 1
ATOM 662 N N . VAL A 1 85 ? -11.957 5.019 14.126 1.00 93.38 85 VAL A N 1
ATOM 663 C CA . VAL A 1 85 ? -13.378 4.657 14.092 1.00 93.38 85 VAL A CA 1
ATOM 664 C C . VAL A 1 85 ? -13.761 3.764 15.276 1.00 93.38 85 VAL A C 1
ATOM 666 O O . VAL A 1 85 ? -14.808 3.978 15.877 1.00 93.38 85 VAL A O 1
ATOM 669 N N . LYS A 1 86 ? -12.907 2.816 15.680 1.00 91.31 86 LYS A N 1
ATOM 670 C CA . LYS A 1 86 ? -13.102 2.019 16.903 1.00 91.31 86 LYS A CA 1
ATOM 671 C C . LYS A 1 86 ? -13.167 2.906 18.141 1.00 91.31 86 LYS A C 1
ATOM 673 O O . LYS A 1 86 ? -14.035 2.702 18.987 1.00 91.31 86 LYS A O 1
ATOM 678 N N . ALA A 1 87 ? -12.280 3.898 18.237 1.00 90.44 87 ALA A N 1
ATOM 679 C CA . ALA A 1 87 ? -12.296 4.856 19.335 1.00 90.44 87 ALA A CA 1
ATOM 680 C C . ALA A 1 87 ? -13.599 5.668 19.349 1.00 90.44 87 ALA A C 1
ATOM 682 O O . ALA A 1 87 ? -14.195 5.839 20.408 1.00 90.44 87 ALA A O 1
ATOM 683 N N . GLN A 1 88 ? -14.077 6.110 18.182 1.00 92.00 88 GLN A N 1
ATOM 684 C CA . GLN A 1 88 ? -15.358 6.804 18.069 1.00 92.00 88 GLN A CA 1
ATOM 685 C C . GLN A 1 88 ? -16.534 5.913 18.499 1.00 92.00 88 GLN A C 1
ATOM 687 O O . GLN A 1 88 ? -17.326 6.322 19.345 1.00 92.00 88 GLN A O 1
ATOM 692 N N . TYR A 1 89 ? -16.609 4.683 17.985 1.00 91.88 89 TYR A N 1
ATOM 693 C CA . TYR A 1 89 ? -17.638 3.709 18.354 1.00 91.88 89 TYR A CA 1
ATOM 694 C C . TYR A 1 89 ? -17.684 3.474 19.871 1.00 91.88 89 TYR A C 1
ATOM 696 O O . TYR A 1 89 ? -18.748 3.516 20.483 1.00 91.88 89 TYR A O 1
ATOM 704 N N . ALA A 1 90 ? -16.522 3.300 20.503 1.00 92.31 90 ALA A N 1
ATOM 705 C CA . ALA A 1 90 ? -16.436 3.090 21.943 1.00 92.31 90 ALA A CA 1
ATOM 706 C C . ALA A 1 90 ? -16.886 4.304 22.767 1.00 92.31 90 ALA A C 1
ATOM 708 O O . ALA A 1 90 ? -17.485 4.127 23.830 1.00 92.31 90 ALA A O 1
ATOM 709 N N . MET A 1 91 ? -16.622 5.523 22.281 1.00 90.50 91 MET A N 1
ATOM 710 C CA . MET A 1 91 ? -17.062 6.764 22.924 1.00 90.50 91 MET A CA 1
ATOM 711 C C . MET A 1 91 ? -18.578 6.953 22.844 1.00 90.50 91 MET A C 1
ATOM 713 O O . MET A 1 91 ? -19.185 7.373 23.826 1.00 90.50 91 MET A O 1
ATOM 717 N N . GLU A 1 92 ? -19.195 6.643 21.704 1.00 91.88 92 GLU A N 1
ATOM 718 C CA . GLU A 1 92 ? -20.639 6.823 21.510 1.00 91.88 92 GLU A CA 1
ATOM 719 C C . GLU A 1 92 ? -21.453 5.768 22.275 1.00 91.88 92 GLU A C 1
ATOM 721 O O . GLU A 1 92 ? -22.406 6.096 22.982 1.00 91.88 92 GLU A O 1
ATOM 726 N N . GLU A 1 93 ? -21.021 4.510 22.228 1.00 89.12 93 GLU A N 1
ATOM 727 C CA . GLU A 1 93 ? -21.715 3.379 22.854 1.00 89.12 93 GLU A CA 1
ATOM 728 C C . GLU A 1 93 ? -21.264 3.096 24.303 1.00 89.12 93 GLU A C 1
ATOM 730 O O . GLU A 1 93 ? -21.710 2.125 24.920 1.00 89.12 93 GLU A O 1
ATOM 735 N N . ASN A 1 94 ? -20.372 3.928 24.862 1.00 90.25 94 ASN A N 1
ATOM 736 C CA . ASN A 1 94 ? -19.769 3.760 26.193 1.00 90.25 94 ASN A CA 1
ATOM 737 C C . ASN A 1 94 ? -19.240 2.329 26.436 1.00 90.25 94 ASN A C 1
ATOM 739 O O . ASN A 1 94 ? -19.437 1.738 27.503 1.00 90.25 94 ASN A O 1
ATOM 743 N N . LYS A 1 95 ? -18.588 1.742 25.425 1.00 87.62 95 LYS A N 1
ATOM 744 C CA . LYS A 1 95 ? -18.070 0.370 25.490 1.00 87.62 95 LYS A CA 1
ATOM 745 C C . LYS A 1 95 ? -16.676 0.343 26.123 1.00 87.62 95 LYS A C 1
ATOM 747 O O . LYS A 1 95 ? -15.839 1.180 25.791 1.00 87.62 95 LYS A O 1
ATOM 752 N N . PRO A 1 96 ? -16.380 -0.634 26.999 1.00 88.88 96 PRO A N 1
ATOM 753 C CA . PRO A 1 96 ? -15.027 -0.819 27.501 1.00 88.88 96 PRO A CA 1
ATOM 754 C C . PRO A 1 96 ? -14.092 -1.346 26.401 1.00 88.88 96 PRO A C 1
ATOM 756 O O . PRO A 1 96 ? -14.520 -1.981 25.434 1.00 88.88 96 PRO A O 1
ATOM 759 N N . ASN A 1 97 ? -12.790 -1.139 26.601 1.00 86.50 97 ASN A N 1
ATOM 760 C CA . ASN A 1 97 ? -11.722 -1.491 25.655 1.00 86.50 97 ASN A CA 1
ATOM 761 C C . ASN A 1 97 ? -11.645 -2.988 25.296 1.00 86.50 97 ASN A C 1
ATOM 763 O O . ASN A 1 97 ? -11.037 -3.352 24.292 1.00 86.50 97 ASN A O 1
ATOM 767 N N . GLU A 1 98 ? -12.242 -3.850 26.115 1.00 85.88 98 GLU A N 1
ATOM 768 C CA . GLU A 1 98 ? -12.246 -5.308 25.952 1.00 85.88 98 GLU A CA 1
ATOM 769 C C . GLU A 1 98 ? -13.365 -5.806 25.030 1.00 85.88 98 GLU A C 1
ATOM 771 O O . GLU A 1 98 ? -13.451 -6.999 24.747 1.00 85.88 98 GLU A O 1
ATOM 776 N N . THR A 1 99 ? -14.240 -4.910 24.562 1.00 85.94 99 THR A N 1
ATOM 777 C CA . THR A 1 99 ? -15.336 -5.310 23.681 1.00 85.94 99 THR A CA 1
ATOM 778 C C . THR A 1 99 ? -14.807 -5.756 22.317 1.00 85.94 99 THR A C 1
ATOM 780 O O . THR A 1 99 ? -14.014 -5.028 21.706 1.00 85.94 99 THR A O 1
ATOM 783 N N . PRO A 1 100 ? -15.217 -6.947 21.838 1.00 87.38 100 PRO A N 1
ATOM 784 C CA . PRO A 1 100 ? -14.904 -7.379 20.488 1.00 87.38 100 PRO A CA 1
ATOM 785 C C . PRO A 1 100 ? -15.657 -6.495 19.496 1.00 87.38 100 PRO A C 1
ATOM 787 O O . PRO A 1 100 ? -16.829 -6.182 19.714 1.00 87.38 100 PRO A O 1
ATOM 790 N N . VAL A 1 101 ? -14.980 -6.079 18.428 1.00 87.75 101 VAL A N 1
ATOM 791 C CA . VAL A 1 101 ? -15.552 -5.180 17.419 1.00 87.75 101 VAL A CA 1
ATOM 792 C C . VAL A 1 101 ? -15.699 -5.930 16.109 1.00 87.75 101 VAL A C 1
ATOM 794 O O . VAL A 1 101 ? -14.724 -6.450 15.578 1.00 87.75 101 VAL A O 1
ATOM 797 N N . VAL A 1 102 ? -16.908 -5.958 15.557 1.00 89.00 102 VAL A N 1
ATOM 798 C CA . VAL A 1 102 ? -17.153 -6.526 14.229 1.00 89.00 102 VAL A CA 1
ATOM 799 C C . VAL A 1 102 ? -17.211 -5.392 13.206 1.00 89.00 102 VAL A C 1
ATOM 801 O O . VAL A 1 102 ? -17.584 -4.265 13.528 1.00 89.00 102 VAL A O 1
ATOM 804 N N . LEU A 1 103 ? -16.831 -5.671 11.956 1.00 87.81 103 LEU A N 1
ATOM 805 C CA . LEU A 1 103 ? -16.840 -4.666 10.888 1.00 87.81 103 LEU A CA 1
ATOM 806 C C . LEU A 1 103 ? -18.230 -4.034 10.681 1.00 87.81 103 LEU A C 1
ATOM 808 O O . LEU A 1 103 ? -18.307 -2.845 10.379 1.00 87.81 103 LEU A O 1
ATOM 812 N N . ASP A 1 104 ? -19.306 -4.798 10.892 1.00 88.88 104 ASP A N 1
ATOM 813 C CA . ASP A 1 104 ? -20.692 -4.340 10.739 1.00 88.88 104 ASP A CA 1
ATOM 814 C C . ASP A 1 104 ? -21.061 -3.197 11.700 1.00 88.88 104 ASP A C 1
ATOM 816 O O . ASP A 1 104 ? -21.763 -2.266 11.305 1.00 88.88 104 ASP A O 1
ATOM 820 N N . ASP A 1 105 ? -20.518 -3.205 12.922 1.00 88.50 105 ASP A N 1
ATOM 821 C CA . ASP A 1 105 ? -20.758 -2.160 13.929 1.00 88.50 105 ASP A CA 1
ATOM 822 C C . ASP A 1 105 ? -20.087 -0.827 13.549 1.00 88.50 105 ASP A C 1
ATOM 824 O O . ASP A 1 105 ? -20.490 0.249 13.993 1.00 88.50 105 ASP A O 1
ATOM 828 N N . LEU A 1 106 ? -19.058 -0.887 12.696 1.00 90.50 106 LEU A N 1
ATOM 829 C CA . LEU A 1 106 ? -18.268 0.265 12.259 1.00 90.50 106 LEU A CA 1
ATOM 830 C C . LEU A 1 106 ? -18.789 0.879 10.952 1.00 90.50 106 LEU A C 1
ATOM 832 O O . LEU A 1 106 ? -18.438 2.016 10.628 1.00 90.50 106 LEU A O 1
ATOM 836 N N . LEU A 1 107 ? -19.636 0.163 10.202 1.00 91.25 107 LEU A N 1
ATOM 837 C CA . LEU A 1 107 ? -20.250 0.648 8.962 1.00 91.25 107 LEU A CA 1
ATOM 838 C C . LEU A 1 107 ? -20.923 2.029 9.080 1.00 91.25 107 LEU A C 1
ATOM 840 O O . LEU A 1 107 ? -20.709 2.830 8.170 1.00 91.25 107 LEU A O 1
ATOM 844 N N . PRO A 1 108 ? -21.679 2.375 10.146 1.00 92.50 108 PRO A N 1
ATOM 845 C CA . PRO A 1 108 ? -22.282 3.708 10.248 1.00 92.50 108 PRO A CA 1
ATOM 846 C C . PRO A 1 108 ? -21.252 4.842 10.376 1.00 92.50 108 PRO A C 1
ATOM 848 O O . PRO A 1 108 ? -21.546 5.984 10.024 1.00 92.50 108 PRO A O 1
ATOM 851 N N . TYR A 1 109 ? -20.036 4.538 10.828 1.00 90.31 109 TYR A N 1
ATOM 852 C CA . TYR A 1 109 ? -18.960 5.510 11.028 1.00 90.31 109 TYR A CA 1
ATOM 853 C C . TYR A 1 109 ? -17.983 5.578 9.843 1.00 90.31 109 TYR A C 1
ATOM 855 O O . TYR A 1 109 ? -17.199 6.523 9.715 1.00 90.31 109 TYR A O 1
ATOM 863 N N . LEU A 1 110 ? -18.029 4.594 8.941 1.00 91.81 110 LEU A N 1
ATOM 864 C CA . LEU A 1 110 ? -17.170 4.506 7.765 1.00 91.81 110 LEU A CA 1
ATOM 865 C C . LEU A 1 110 ? -17.872 5.067 6.524 1.00 91.81 110 LEU A C 1
ATOM 867 O O . LEU A 1 110 ? -18.894 4.564 6.073 1.00 91.81 110 LEU A O 1
ATOM 871 N N . ARG A 1 111 ? -17.261 6.070 5.879 1.00 91.12 111 ARG A N 1
ATOM 872 C CA . ARG A 1 111 ? -17.752 6.590 4.581 1.00 91.12 111 ARG A CA 1
ATOM 873 C C . ARG A 1 111 ? -17.597 5.585 3.437 1.00 91.12 111 ARG A C 1
ATOM 875 O O . ARG A 1 111 ? -18.384 5.583 2.497 1.00 91.12 111 ARG A O 1
ATOM 882 N N . ARG A 1 112 ? -16.531 4.790 3.483 1.00 90.56 112 ARG A N 1
ATOM 883 C CA . ARG A 1 112 ? -16.229 3.685 2.571 1.00 90.56 112 ARG A CA 1
ATOM 884 C C . ARG A 1 112 ? -15.392 2.685 3.352 1.00 90.56 112 ARG A C 1
ATOM 886 O O . ARG A 1 112 ? -14.502 3.105 4.091 1.00 90.56 112 ARG A O 1
ATOM 893 N N . VAL A 1 113 ? -15.643 1.395 3.158 1.00 89.25 113 VAL A N 1
ATOM 894 C CA . VAL A 1 113 ? -14.793 0.347 3.728 1.00 89.25 113 VAL A CA 1
ATOM 895 C C . VAL A 1 113 ? -13.424 0.407 3.040 1.00 89.25 113 VAL A C 1
ATOM 897 O O . VAL A 1 113 ? -13.361 0.301 1.811 1.00 89.25 113 VAL A O 1
ATOM 900 N N . PRO A 1 114 ? -12.332 0.652 3.782 1.00 90.12 114 PRO A N 1
ATOM 901 C CA . PRO A 1 114 ? -11.005 0.633 3.197 1.00 90.12 114 PRO A CA 1
ATOM 902 C C . PRO A 1 114 ? -10.633 -0.807 2.837 1.00 90.12 114 PRO A C 1
ATOM 904 O O . PRO A 1 114 ? -10.689 -1.706 3.669 1.00 90.12 114 PRO A O 1
ATOM 907 N N . GLU A 1 115 ? -10.243 -1.011 1.585 1.00 89.50 115 GLU A N 1
ATOM 908 C CA . GLU A 1 115 ? -9.776 -2.298 1.074 1.00 89.50 115 GLU A CA 1
ATOM 909 C C . GLU A 1 115 ? -8.250 -2.348 1.118 1.00 89.50 115 GLU A C 1
ATOM 911 O O . GLU A 1 115 ? -7.560 -1.335 0.928 1.00 89.50 115 GLU A O 1
ATOM 916 N N . CYS A 1 116 ? -7.707 -3.540 1.346 1.00 89.88 116 CYS A N 1
ATOM 917 C CA . CYS A 1 116 ? -6.273 -3.737 1.283 1.00 89.88 116 CYS A CA 1
ATOM 918 C C . CYS A 1 116 ? -5.824 -3.806 -0.191 1.00 89.88 116 CYS A C 1
ATOM 920 O O . CYS A 1 116 ? -6.388 -4.572 -0.969 1.00 89.88 116 CYS A O 1
ATOM 922 N N . PRO A 1 117 ? -4.778 -3.067 -0.605 1.00 89.56 117 PRO A N 1
ATOM 923 C CA . PRO A 1 117 ? -4.300 -3.057 -1.996 1.00 89.56 117 PRO A CA 1
ATOM 924 C C . PRO A 1 117 ? -3.678 -4.385 -2.464 1.00 89.56 117 PRO A C 1
ATOM 926 O O . PRO A 1 117 ? -3.382 -4.542 -3.646 1.00 89.56 117 PRO A O 1
ATOM 929 N N . LEU A 1 118 ? -3.449 -5.316 -1.536 1.00 89.06 118 LEU A N 1
ATOM 930 C CA . LEU A 1 118 ? -2.974 -6.678 -1.785 1.00 89.06 118 LEU A CA 1
ATOM 931 C C . LEU A 1 118 ? -4.039 -7.726 -1.406 1.00 89.06 118 LEU A C 1
ATOM 933 O O . LEU A 1 118 ? -3.691 -8.874 -1.155 1.00 89.06 118 LEU A O 1
ATOM 937 N N . ASP A 1 119 ? -5.312 -7.315 -1.334 1.00 86.94 119 ASP A N 1
ATOM 938 C CA . ASP A 1 119 ? -6.468 -8.188 -1.069 1.00 86.94 119 ASP A CA 1
ATOM 939 C C . ASP A 1 119 ? -6.416 -8.920 0.290 1.00 86.94 119 ASP A C 1
ATOM 941 O O . ASP A 1 119 ? -6.937 -10.015 0.471 1.00 86.94 119 ASP A O 1
ATOM 945 N N . GLY A 1 120 ? -5.746 -8.312 1.273 1.00 86.75 120 GLY A N 1
ATOM 946 C CA . GLY A 1 120 ? -5.700 -8.802 2.650 1.00 86.75 120 GLY A CA 1
ATOM 947 C C . GLY A 1 120 ? -6.949 -8.447 3.462 1.00 86.75 120 GLY A C 1
ATOM 948 O O . GLY A 1 120 ? -7.553 -7.391 3.272 1.00 86.75 120 GLY A O 1
ATOM 949 N N . THR A 1 121 ? -7.285 -9.305 4.422 1.00 89.31 121 THR A N 1
ATOM 950 C CA . THR A 1 121 ? -8.346 -9.077 5.409 1.00 89.31 121 THR A CA 1
ATOM 951 C C . THR A 1 121 ? -7.838 -8.301 6.624 1.00 89.31 12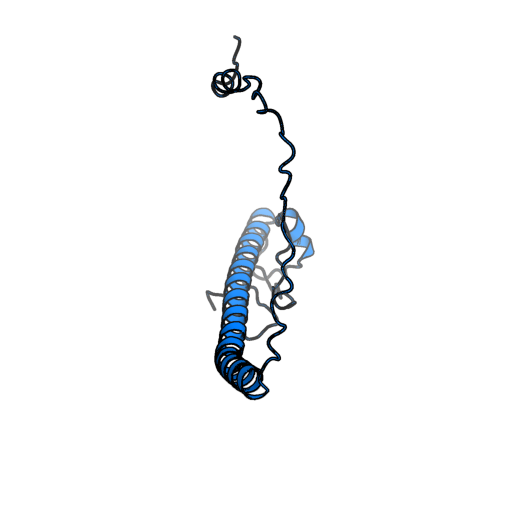1 THR A C 1
ATOM 953 O O . THR A 1 121 ? -6.669 -8.416 7.007 1.00 89.31 121 THR A O 1
ATOM 956 N N . TYR A 1 122 ? -8.725 -7.502 7.221 1.00 90.25 122 TYR A N 1
ATOM 957 C CA . TYR A 1 122 ? -8.455 -6.736 8.437 1.00 90.25 122 TYR A CA 1
ATOM 958 C C . TYR A 1 122 ? -9.033 -7.452 9.657 1.00 90.25 122 TYR A C 1
ATOM 960 O O . TYR A 1 122 ? -10.219 -7.772 9.673 1.00 90.25 122 TYR A O 1
ATOM 968 N N . ASP A 1 123 ? -8.201 -7.657 10.676 1.00 88.88 123 ASP A N 1
ATOM 969 C CA . ASP A 1 123 ? -8.594 -8.213 11.968 1.00 88.88 123 ASP A CA 1
ATOM 970 C C . ASP A 1 123 ? -8.773 -7.081 12.985 1.00 88.88 123 ASP A C 1
ATOM 972 O O . ASP A 1 123 ? -7.825 -6.380 13.366 1.00 88.88 123 ASP A O 1
ATOM 976 N N . LEU A 1 124 ? -10.024 -6.899 13.402 1.00 87.31 124 LEU A N 1
ATOM 977 C CA . LEU A 1 124 ? -10.484 -5.888 14.346 1.00 87.31 124 LEU A CA 1
ATOM 978 C C . LEU A 1 124 ? -10.782 -6.621 15.658 1.00 87.31 124 LEU A C 1
ATOM 980 O O . LEU A 1 124 ? -11.904 -7.021 15.913 1.00 87.31 124 LEU A O 1
ATOM 984 N N . THR A 1 125 ? -9.759 -6.914 16.454 1.00 87.88 125 THR A N 1
ATOM 985 C CA . THR A 1 125 ? -9.902 -7.778 17.637 1.00 87.88 125 THR A CA 1
ATOM 986 C C . THR A 1 125 ? -10.795 -7.145 18.706 1.00 87.88 125 THR A C 1
ATOM 988 O O . THR A 1 125 ? -11.929 -7.570 18.908 1.00 87.88 125 THR A O 1
ATOM 991 N N . THR A 1 126 ? -10.304 -6.112 19.385 1.00 87.31 126 THR A N 1
ATOM 992 C CA . THR A 1 126 ? -11.045 -5.363 20.404 1.00 87.31 126 THR A CA 1
ATOM 993 C C . THR A 1 126 ? -10.861 -3.863 20.213 1.00 87.31 126 THR A C 1
ATOM 995 O O . THR A 1 126 ? -9.969 -3.418 19.485 1.00 87.31 126 THR A O 1
ATOM 998 N N . VAL A 1 127 ? -11.702 -3.065 20.875 1.00 87.31 127 VAL A N 1
ATOM 999 C CA . VAL A 1 127 ? -11.607 -1.594 20.857 1.00 87.31 127 VAL A CA 1
ATOM 1000 C C . VAL A 1 127 ? -10.209 -1.111 21.256 1.00 87.31 127 VAL A C 1
ATOM 1002 O O . VAL A 1 127 ? -9.659 -0.232 20.598 1.00 87.31 127 VAL A O 1
ATOM 1005 N N . GLY A 1 128 ? -9.634 -1.675 22.323 1.00 84.44 128 GLY A N 1
ATOM 1006 C CA . GLY A 1 128 ? -8.342 -1.246 22.866 1.00 84.44 128 GLY A CA 1
ATOM 1007 C C . GLY A 1 128 ? -7.113 -1.897 22.233 1.00 84.44 128 GLY A C 1
ATOM 1008 O O . GLY A 1 128 ? -5.996 -1.501 22.554 1.00 84.44 128 GLY A O 1
ATOM 1009 N N . ALA A 1 129 ? -7.291 -2.901 21.374 1.00 87.44 129 ALA A N 1
ATOM 1010 C CA . ALA A 1 129 ? -6.194 -3.548 20.667 1.00 87.44 129 ALA A CA 1
ATOM 1011 C C . ALA A 1 129 ? -5.993 -2.923 19.282 1.00 87.44 129 ALA A C 1
ATOM 1013 O O . ALA A 1 129 ? -6.950 -2.512 18.624 1.00 87.44 129 ALA A O 1
ATOM 1014 N N . ASN A 1 130 ? -4.743 -2.887 18.818 1.00 86.69 130 ASN A N 1
ATOM 1015 C CA . ASN A 1 130 ? -4.407 -2.375 17.490 1.00 86.69 130 ASN A CA 1
ATOM 1016 C C . ASN A 1 130 ? -5.052 -3.241 16.400 1.00 86.69 130 ASN A C 1
ATOM 1018 O O . ASN A 1 130 ? -5.032 -4.472 16.475 1.00 86.69 130 ASN A O 1
ATOM 1022 N N . SER A 1 131 ? -5.605 -2.595 15.371 1.00 89.00 131 SER A N 1
ATOM 1023 C CA . SER A 1 131 ? -6.081 -3.296 14.178 1.00 89.00 131 SER A CA 1
ATOM 1024 C C . SER A 1 131 ? -4.905 -3.903 13.398 1.00 89.00 131 SER A C 1
ATOM 1026 O O . SER A 1 131 ? -3.827 -3.307 13.309 1.00 89.00 131 SER A O 1
ATOM 1028 N N . SER A 1 132 ? -5.087 -5.099 12.831 1.00 88.88 132 SER A N 1
ATOM 1029 C CA . SER A 1 132 ? -4.037 -5.783 12.062 1.00 88.88 132 SER A CA 1
ATOM 1030 C C . SER A 1 132 ? -4.529 -6.227 10.685 1.00 88.88 132 SER A C 1
ATOM 1032 O O . SER A 1 132 ? -5.727 -6.306 10.429 1.00 88.88 132 SER A O 1
ATOM 1034 N N . CYS A 1 133 ? -3.595 -6.460 9.766 1.00 91.19 133 CYS A N 1
ATOM 1035 C CA . CYS A 1 133 ? -3.866 -6.971 8.424 1.00 91.19 133 CYS A CA 1
ATOM 1036 C C . CYS A 1 133 ? -3.237 -8.363 8.303 1.00 91.19 133 CYS A C 1
ATOM 1038 O O . CYS A 1 133 ? -2.127 -8.574 8.784 1.00 91.19 133 CYS A O 1
ATOM 1040 N N . SER A 1 134 ? -3.888 -9.299 7.609 1.00 89.75 134 SER A N 1
ATOM 1041 C CA . SER A 1 134 ? -3.378 -10.674 7.438 1.00 89.75 134 SER A CA 1
ATOM 1042 C C . SER A 1 134 ? -2.062 -10.768 6.645 1.00 89.75 134 SER A C 1
ATOM 1044 O O . SER A 1 134 ? -1.441 -11.826 6.580 1.00 89.75 134 SER A O 1
ATOM 1046 N N . ILE A 1 135 ? -1.625 -9.667 6.030 1.00 88.94 135 ILE A N 1
ATOM 1047 C CA . ILE A 1 135 ? -0.387 -9.586 5.251 1.00 88.94 135 ILE A CA 1
ATOM 1048 C C . ILE A 1 135 ? 0.776 -9.209 6.177 1.00 88.94 135 ILE A C 1
ATOM 1050 O O . ILE A 1 135 ? 0.746 -8.126 6.761 1.00 88.94 135 ILE A O 1
ATOM 1054 N N . PRO A 1 136 ? 1.846 -10.022 6.250 1.00 81.88 136 PRO A N 1
ATOM 1055 C CA . PRO A 1 136 ? 2.906 -9.863 7.250 1.00 81.88 136 PRO A CA 1
ATOM 1056 C C . PRO A 1 136 ? 3.705 -8.560 7.115 1.00 81.88 136 PRO A C 1
ATOM 1058 O O . PRO A 1 136 ? 4.246 -8.055 8.091 1.00 81.88 136 PRO A O 1
ATOM 1061 N N . GLU A 1 137 ? 3.785 -7.988 5.914 1.00 83.94 137 GLU A N 1
ATOM 1062 C CA . GLU A 1 137 ? 4.521 -6.742 5.678 1.00 83.94 137 GLU A CA 1
ATOM 1063 C C . GLU A 1 137 ? 3.725 -5.481 6.077 1.00 83.94 137 GLU A C 1
ATOM 1065 O O . GLU A 1 137 ? 4.288 -4.390 6.233 1.00 83.94 137 GLU A O 1
ATOM 1070 N N . HIS A 1 138 ? 2.411 -5.623 6.267 1.00 86.69 138 HIS A N 1
ATOM 1071 C CA . HIS A 1 138 ? 1.489 -4.546 6.610 1.00 86.69 138 HIS A CA 1
ATOM 1072 C C . HIS A 1 138 ? 1.249 -4.499 8.123 1.00 86.69 138 HIS A C 1
ATOM 1074 O O . HIS A 1 138 ? 0.224 -4.954 8.623 1.00 86.69 138 HIS A O 1
ATOM 1080 N N . VAL A 1 139 ? 2.199 -3.922 8.855 1.00 86.62 139 VAL A N 1
ATOM 1081 C CA . VAL A 1 139 ? 2.113 -3.776 10.317 1.00 86.62 139 VAL A CA 1
ATOM 1082 C C . VAL A 1 139 ? 1.533 -2.413 10.695 1.00 86.62 139 VAL A C 1
ATOM 1084 O O . VAL A 1 139 ? 1.814 -1.410 10.026 1.00 86.62 139 VAL A O 1
ATOM 1087 N N . HIS A 1 140 ? 0.737 -2.392 11.767 1.00 85.12 140 HIS A N 1
ATOM 1088 C CA . HIS A 1 140 ? 0.221 -1.179 12.395 1.00 85.12 140 HIS A CA 1
ATOM 1089 C C . HIS A 1 140 ? 1.371 -0.201 12.723 1.00 85.12 140 HIS A C 1
ATOM 1091 O O . HIS A 1 140 ? 2.404 -0.635 13.221 1.00 85.12 140 HIS A O 1
ATOM 1097 N N . PRO A 1 141 ? 1.244 1.108 12.440 1.00 78.50 141 PRO A N 1
ATOM 1098 C CA . PRO A 1 141 ? 2.351 2.060 12.586 1.00 78.50 141 PRO A CA 1
ATOM 1099 C C . PRO A 1 141 ? 2.814 2.303 14.030 1.00 78.50 141 PRO A C 1
ATOM 1101 O O . PRO A 1 141 ? 3.944 2.743 14.215 1.00 78.50 141 PRO A O 1
ATOM 1104 N N . ASP A 1 142 ? 1.963 2.019 15.017 1.00 76.56 142 ASP A N 1
ATOM 1105 C CA . ASP A 1 142 ? 2.266 2.181 16.448 1.00 76.56 142 ASP A CA 1
ATOM 1106 C C . ASP A 1 142 ? 2.566 0.835 17.150 1.00 76.56 142 ASP A C 1
ATOM 1108 O O . ASP A 1 142 ? 2.490 0.746 18.375 1.00 76.56 142 ASP A O 1
ATOM 1112 N N . GLY A 1 143 ? 2.833 -0.224 16.370 1.00 58.94 143 GLY A N 1
ATOM 1113 C CA . GLY A 1 143 ? 3.163 -1.578 16.836 1.00 58.94 143 GLY A CA 1
ATOM 1114 C C . GLY A 1 143 ? 4.605 -1.979 16.557 1.00 58.94 143 GLY A C 1
ATOM 1115 O O . GLY A 1 143 ? 5.152 -1.545 15.517 1.00 58.94 143 GLY A O 1
#